Protein AF-A0A0I9U549-F1 (afdb_monomer_lite)

Foldseek 3Di:
DDDDPQDDQDPADPDLLVSLLVCQQRVQCVPVPPLGDDSVVSNVLSVQCVVLCLCPPAGNVLSNVLSVLLSCLVRPDPCSLVVLQVVLVCLVVVNPVDDGPDSVSSSSNSNSSSVVVVD

Secondary structure (DSSP, 8-state):
----------SS-S-HHHHHHHHHHHHHHHHHGGGSPPHHHHHHHHHHHHHTTTTTT--HHHHHHHHHHHHHHHHH-TTHHHHHHHHHHHHHTT-SS---S-HHHHHHHHHHHHHHTT-

Structure (mmCIF, N/CA/C/O backbone):
data_AF-A0A0I9U549-F1
#
_entry.id   AF-A0A0I9U549-F1
#
loop_
_atom_site.group_PDB
_atom_site.id
_atom_site.type_symbol
_atom_site.label_atom_id
_atom_site.label_alt_id
_atom_site.label_comp_id
_atom_site.label_asym_id
_atom_site.label_entity_id
_atom_site.label_seq_id
_atom_site.pdbx_PDB_ins_code
_atom_site.Cartn_x
_atom_site.Cartn_y
_atom_site.Cartn_z
_atom_site.occupancy
_atom_site.B_iso_or_equiv
_atom_site.auth_seq_id
_atom_site.auth_comp_id
_atom_site.auth_asym_id
_atom_site.auth_atom_id
_atom_site.pdbx_PDB_model_num
ATOM 1 N N . MET A 1 1 ? -9.933 26.540 19.959 1.00 38.16 1 MET A N 1
ATOM 2 C CA . MET A 1 1 ? -9.630 26.428 18.520 1.00 38.16 1 MET A CA 1
ATOM 3 C C . MET A 1 1 ? -8.144 26.126 18.414 1.00 38.16 1 MET A C 1
ATOM 5 O O . MET A 1 1 ? -7.331 27.037 18.466 1.00 38.16 1 MET A O 1
ATOM 9 N N . THR A 1 2 ? -7.786 24.848 18.488 1.00 41.44 2 THR A N 1
ATOM 10 C CA . THR A 1 2 ? -6.396 24.379 18.403 1.00 41.44 2 THR A CA 1
ATOM 11 C C . THR A 1 2 ? -5.982 24.386 16.939 1.00 41.44 2 THR A C 1
ATOM 13 O O . THR A 1 2 ? -6.746 23.919 16.100 1.00 41.44 2 THR A O 1
ATOM 16 N N . ALA A 1 3 ? -4.821 24.965 16.633 1.00 45.84 3 ALA A N 1
ATOM 17 C CA . ALA A 1 3 ? -4.250 24.920 15.294 1.00 45.84 3 ALA A CA 1
ATOM 18 C C . ALA A 1 3 ? -4.111 23.455 14.859 1.00 45.84 3 ALA A C 1
ATOM 20 O O . ALA A 1 3 ? -3.543 22.651 15.598 1.00 45.84 3 ALA A O 1
ATOM 21 N N . THR A 1 4 ? -4.668 23.107 13.701 1.00 59.00 4 THR A N 1
ATOM 22 C CA . THR A 1 4 ? -4.432 21.812 13.065 1.00 59.00 4 THR A CA 1
ATOM 23 C C . THR A 1 4 ? -2.956 21.776 12.677 1.00 59.00 4 THR A C 1
ATOM 25 O O . THR A 1 4 ? -2.519 22.575 11.849 1.00 59.00 4 THR A O 1
ATOM 28 N N . ASP A 1 5 ? -2.172 20.933 13.346 1.00 71.50 5 ASP A N 1
ATOM 29 C CA . ASP A 1 5 ? -0.770 20.685 13.010 1.00 71.50 5 ASP A CA 1
ATOM 30 C C . ASP A 1 5 ? -0.719 19.986 11.646 1.00 71.50 5 ASP A C 1
ATOM 32 O O . ASP A 1 5 ? -0.952 18.781 11.558 1.00 71.50 5 ASP A O 1
ATOM 36 N N . VAL A 1 6 ? -0.507 20.768 10.582 1.00 73.56 6 VAL A N 1
ATOM 37 C CA . VAL A 1 6 ? -0.450 20.277 9.199 1.00 73.56 6 VAL A CA 1
ATOM 38 C C . VAL A 1 6 ? 0.711 19.300 9.077 1.00 73.56 6 VAL A C 1
ATOM 40 O O . VAL A 1 6 ? 1.869 19.664 9.305 1.00 73.56 6 VAL A O 1
ATOM 43 N N . TYR A 1 7 ? 0.421 18.057 8.699 1.00 82.94 7 TYR A N 1
ATOM 44 C CA . TYR A 1 7 ? 1.463 17.063 8.519 1.00 82.94 7 TYR A CA 1
ATOM 45 C C . TYR A 1 7 ? 2.337 17.398 7.305 1.00 82.94 7 TYR A C 1
ATOM 47 O O . TYR A 1 7 ? 1.850 17.642 6.202 1.00 82.94 7 TYR A O 1
ATOM 55 N N . THR A 1 8 ? 3.656 17.390 7.506 1.00 87.62 8 THR A N 1
ATOM 56 C CA . THR A 1 8 ? 4.633 17.585 6.429 1.00 87.62 8 THR A CA 1
ATOM 57 C C . THR A 1 8 ? 5.273 16.251 6.075 1.00 87.62 8 THR A C 1
ATOM 59 O O . THR A 1 8 ? 5.957 15.647 6.899 1.00 87.62 8 THR A O 1
ATOM 62 N N . VAL A 1 9 ? 5.085 15.817 4.828 1.00 89.00 9 VAL A N 1
ATOM 63 C CA . VAL A 1 9 ? 5.697 14.594 4.300 1.00 89.00 9 VAL A CA 1
ATOM 64 C C . VAL A 1 9 ? 7.223 14.768 4.243 1.00 89.00 9 VAL A C 1
ATOM 66 O O . VAL A 1 9 ? 7.699 15.746 3.657 1.00 89.00 9 VAL A O 1
ATOM 69 N N . PRO A 1 10 ? 8.017 13.851 4.825 1.00 91.00 10 PRO A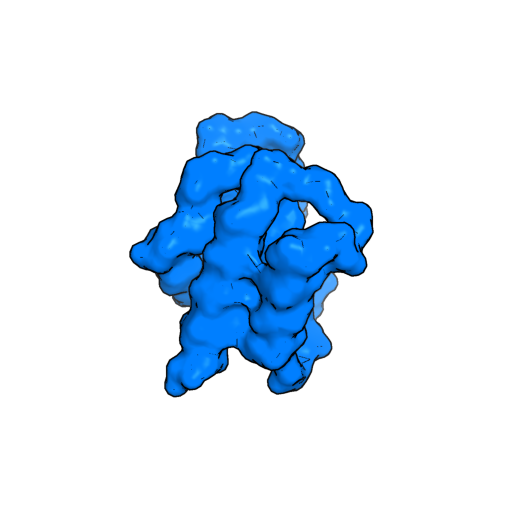 N 1
ATOM 70 C CA . PRO A 1 10 ? 9.468 13.972 4.817 1.00 91.00 10 PRO A CA 1
ATOM 71 C C . PRO A 1 10 ? 10.040 13.806 3.402 1.00 91.00 10 PRO A C 1
ATOM 73 O O . PRO A 1 10 ? 9.576 12.994 2.605 1.00 91.00 10 PRO A O 1
ATOM 76 N N . ASN A 1 11 ? 11.104 14.551 3.089 1.00 90.38 11 ASN A N 1
ATOM 77 C CA . ASN A 1 11 ? 11.776 14.427 1.790 1.00 90.38 11 ASN A CA 1
ATOM 78 C C . ASN A 1 11 ? 12.665 13.177 1.711 1.00 90.38 11 ASN A C 1
ATOM 80 O O . ASN A 1 11 ? 12.690 12.519 0.677 1.00 90.38 11 ASN A O 1
ATOM 84 N N . HIS A 1 12 ? 13.372 12.854 2.801 1.00 92.94 12 HIS A N 1
ATOM 85 C CA . HIS A 1 12 ? 14.308 11.727 2.901 1.00 92.94 12 HIS A CA 1
ATOM 86 C C . HIS A 1 12 ? 14.310 11.171 4.338 1.00 92.94 12 HIS A C 1
ATOM 88 O O . HIS A 1 12 ? 15.197 11.514 5.125 1.00 92.94 12 HIS A O 1
ATOM 94 N N . PRO A 1 13 ? 13.287 10.398 4.739 1.00 95.94 13 PRO A N 1
ATOM 95 C CA . PRO A 1 13 ? 13.247 9.803 6.068 1.00 95.94 13 PRO A CA 1
ATOM 96 C C . PRO A 1 13 ? 14.374 8.775 6.239 1.00 95.94 13 PRO A C 1
ATOM 98 O O . PRO A 1 13 ? 14.717 8.055 5.304 1.00 95.94 13 PRO A O 1
ATOM 101 N N . ALA A 1 14 ? 14.936 8.700 7.449 1.00 95.75 14 ALA A N 1
ATOM 102 C CA . ALA A 1 14 ? 15.923 7.674 7.802 1.00 95.75 14 ALA A CA 1
ATOM 103 C C . ALA A 1 14 ? 15.305 6.265 7.856 1.00 95.75 14 ALA A C 1
ATOM 105 O O . ALA A 1 14 ? 16.011 5.280 7.666 1.00 95.75 14 ALA A O 1
ATOM 106 N N . ASP A 1 15 ? 13.994 6.199 8.099 1.00 97.19 15 ASP A N 1
ATOM 107 C CA . ASP A 1 15 ? 13.184 4.986 8.098 1.00 97.19 15 ASP A CA 1
ATOM 108 C C . ASP A 1 15 ? 11.982 5.185 7.151 1.00 97.19 15 ASP A C 1
ATOM 110 O O . ASP A 1 15 ? 10.986 5.814 7.535 1.00 97.19 15 ASP A O 1
ATOM 114 N N . PRO A 1 16 ? 12.095 4.735 5.885 1.00 98.06 16 PRO A N 1
ATOM 115 C CA . PRO A 1 16 ? 11.028 4.840 4.893 1.00 98.06 16 PRO A CA 1
ATOM 116 C C . PRO A 1 16 ? 9.731 4.128 5.278 1.00 98.06 16 PRO A C 1
ATOM 118 O O . PRO A 1 16 ? 8.656 4.658 5.002 1.00 98.06 16 PRO A O 1
ATOM 121 N N . GLU A 1 17 ? 9.820 2.964 5.922 1.00 97.62 17 GLU A N 1
ATOM 122 C CA . GLU A 1 17 ? 8.656 2.165 6.310 1.00 97.62 17 GLU A CA 1
ATOM 123 C C . GLU A 1 17 ? 7.850 2.891 7.386 1.00 97.62 17 GLU A C 1
ATOM 125 O O . GLU A 1 17 ? 6.660 3.157 7.195 1.00 97.62 17 GLU A O 1
ATOM 130 N N . SER A 1 18 ? 8.505 3.305 8.475 1.00 97.31 18 SER A N 1
ATOM 131 C CA . SER A 1 18 ? 7.834 4.051 9.545 1.00 97.31 18 SER A CA 1
ATOM 132 C C . SER A 1 18 ? 7.226 5.360 9.034 1.00 97.31 18 SER A C 1
ATOM 134 O O . SER A 1 18 ? 6.109 5.715 9.414 1.00 97.31 18 SER A O 1
ATOM 136 N N . ALA A 1 19 ? 7.920 6.069 8.137 1.00 97.44 19 ALA A N 1
ATOM 137 C CA . ALA A 1 19 ? 7.403 7.298 7.538 1.00 97.44 19 ALA A CA 1
ATOM 138 C C . ALA A 1 19 ? 6.174 7.045 6.648 1.00 97.44 19 ALA A C 1
ATOM 140 O O . ALA A 1 19 ? 5.211 7.809 6.704 1.00 97.44 19 ALA A O 1
ATOM 141 N N . ALA A 1 20 ? 6.173 5.972 5.855 1.00 97.50 20 ALA A N 1
ATOM 142 C CA . ALA A 1 20 ? 5.043 5.595 5.009 1.00 97.50 20 ALA A CA 1
ATOM 143 C C . ALA A 1 20 ? 3.812 5.191 5.841 1.00 97.50 20 ALA A C 1
ATOM 145 O O . ALA A 1 20 ? 2.695 5.608 5.536 1.00 97.50 20 ALA A O 1
ATOM 146 N N . LEU A 1 21 ? 4.008 4.457 6.940 1.00 97.06 21 LEU A N 1
ATOM 147 C CA . LEU A 1 21 ? 2.938 4.119 7.885 1.00 97.06 21 LEU A CA 1
ATOM 148 C C . LEU A 1 21 ? 2.361 5.365 8.574 1.00 97.06 21 LEU A C 1
ATOM 150 O O . LEU A 1 21 ? 1.144 5.488 8.714 1.00 97.06 21 LEU A O 1
ATOM 154 N N . GLU A 1 22 ? 3.205 6.331 8.954 1.00 95.31 22 GLU A N 1
ATOM 155 C CA . GLU A 1 22 ? 2.730 7.611 9.494 1.00 95.31 22 GLU A CA 1
ATOM 156 C C . GLU A 1 22 ? 1.895 8.382 8.458 1.00 95.31 22 GLU A C 1
ATOM 158 O O . GLU A 1 22 ? 0.858 8.952 8.815 1.00 95.31 22 GLU A O 1
ATOM 163 N N . MET A 1 23 ? 2.289 8.359 7.177 1.00 94.56 23 MET A N 1
ATOM 164 C CA . MET A 1 23 ? 1.513 8.983 6.100 1.00 94.56 23 MET A CA 1
ATOM 165 C C . MET A 1 23 ? 0.097 8.409 6.004 1.00 94.56 23 MET A C 1
ATOM 167 O O . MET A 1 23 ? -0.844 9.191 5.892 1.00 94.56 23 MET A O 1
ATOM 171 N N . VAL A 1 24 ? -0.078 7.085 6.094 1.00 94.06 24 VAL A N 1
ATOM 172 C CA . VAL A 1 24 ? -1.408 6.438 6.057 1.00 94.06 24 VAL A CA 1
ATOM 173 C C . VAL A 1 24 ? -2.342 7.015 7.130 1.00 94.06 24 VAL A C 1
ATOM 175 O O . VAL A 1 24 ? -3.528 7.232 6.878 1.00 94.06 24 VAL A O 1
ATOM 178 N N . VAL A 1 25 ? -1.809 7.331 8.312 1.00 92.25 25 VAL A N 1
ATOM 179 C CA . VAL A 1 25 ? -2.588 7.886 9.427 1.00 92.25 25 VAL A CA 1
ATOM 180 C C . VAL A 1 25 ? -2.822 9.389 9.270 1.00 92.25 25 VAL A C 1
ATOM 182 O O . VAL A 1 25 ? -3.943 9.875 9.441 1.00 92.25 25 VAL A O 1
ATOM 185 N N . ARG A 1 26 ? -1.762 10.153 8.993 1.00 89.88 26 ARG A N 1
ATOM 186 C CA . ARG A 1 26 ? -1.804 11.620 9.078 1.00 89.88 26 ARG A CA 1
ATOM 187 C C . ARG A 1 26 ? -2.279 12.279 7.792 1.00 89.88 26 ARG A C 1
ATOM 189 O O . ARG A 1 26 ? -3.105 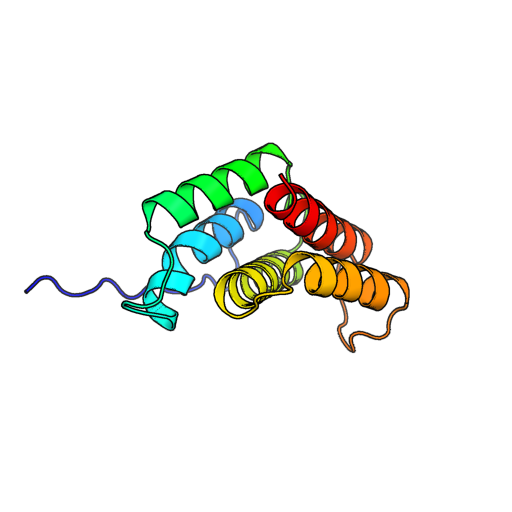13.183 7.856 1.00 89.88 26 ARG A O 1
ATOM 196 N N . LEU A 1 27 ? -1.812 11.807 6.637 1.00 83.56 27 LEU A N 1
ATOM 197 C CA . LEU A 1 27 ? -2.115 12.437 5.352 1.00 83.56 27 LEU A CA 1
ATOM 198 C C . LEU A 1 27 ? -3.605 12.322 5.003 1.00 83.56 27 LEU A C 1
ATOM 200 O O . LEU A 1 27 ? -4.193 13.258 4.477 1.00 83.56 27 LEU A O 1
ATOM 204 N N . THR A 1 28 ? -4.233 11.199 5.338 1.00 75.88 28 THR A N 1
ATOM 205 C CA . THR A 1 28 ? -5.654 10.933 5.055 1.00 75.88 28 THR A CA 1
ATOM 206 C C . THR A 1 28 ? -6.578 11.903 5.770 1.00 75.88 28 THR A C 1
ATOM 208 O O . THR A 1 28 ? -7.529 12.404 5.176 1.00 75.88 28 THR A O 1
ATOM 211 N N . THR A 1 29 ? -6.269 12.199 7.035 1.00 72.94 29 THR A N 1
ATOM 212 C CA . THR A 1 29 ? -7.037 13.154 7.843 1.00 72.94 29 THR A CA 1
ATOM 213 C C . THR A 1 29 ? -6.940 14.556 7.237 1.00 72.94 29 THR A C 1
ATOM 215 O O . THR A 1 29 ? -7.947 15.251 7.114 1.00 72.94 29 THR A O 1
ATOM 218 N N . ASP A 1 30 ? -5.741 14.942 6.791 1.00 74.12 30 ASP A N 1
ATOM 219 C CA . ASP A 1 30 ? -5.489 16.254 6.193 1.00 74.12 30 ASP A CA 1
ATOM 220 C C . ASP A 1 30 ? -6.101 16.394 4.783 1.00 74.12 30 ASP A C 1
ATOM 222 O O . ASP A 1 30 ? -6.524 17.487 4.407 1.00 74.12 30 ASP A O 1
ATOM 226 N N . LEU A 1 31 ? -6.176 15.306 4.004 1.00 71.50 31 LEU A N 1
ATOM 227 C CA . LEU A 1 31 ? -6.698 15.312 2.629 1.00 71.50 31 LEU A CA 1
ATOM 228 C C . LEU A 1 31 ? -8.222 15.164 2.537 1.00 71.50 31 LEU A C 1
ATOM 230 O O . LEU A 1 31 ? -8.834 15.799 1.680 1.00 71.50 31 LEU A O 1
ATOM 234 N N . LEU A 1 32 ? -8.828 14.311 3.368 1.00 72.06 32 LEU A N 1
ATOM 235 C CA . LEU A 1 32 ? -10.245 13.933 3.250 1.00 72.06 32 LEU A CA 1
ATOM 236 C C . LEU A 1 32 ? -11.145 14.600 4.302 1.00 72.06 32 LEU A C 1
ATOM 238 O O . LEU A 1 32 ? -12.371 14.574 4.178 1.00 72.06 32 LEU A O 1
ATOM 242 N N . GLY A 1 33 ? -10.567 15.230 5.329 1.00 69.88 33 GLY A N 1
ATOM 243 C CA . GLY A 1 33 ? -11.326 15.940 6.356 1.00 69.88 33 GLY A CA 1
ATOM 244 C C . GLY A 1 33 ? -12.368 15.047 7.038 1.00 69.88 33 GLY A C 1
ATOM 245 O O . GLY A 1 33 ? -12.055 13.961 7.508 1.00 69.88 33 GLY A O 1
ATOM 246 N N . HIS A 1 34 ? -13.623 15.500 7.109 1.00 64.94 34 HIS A N 1
ATOM 247 C CA . HIS A 1 34 ? -14.699 14.781 7.808 1.00 64.94 34 HIS A CA 1
ATOM 248 C C . HIS A 1 34 ? -15.170 13.485 7.127 1.00 64.94 34 HIS A C 1
ATOM 250 O O . HIS A 1 34 ? -15.896 12.720 7.758 1.00 64.94 34 HIS A O 1
ATOM 256 N N . GLU A 1 35 ? -14.784 13.243 5.873 1.00 71.06 35 GLU A N 1
ATOM 257 C CA . GLU A 1 35 ? -15.106 12.012 5.138 1.00 71.06 35 GLU A CA 1
ATOM 258 C C . GLU A 1 35 ? -14.004 10.948 5.277 1.00 71.06 35 GLU A C 1
ATOM 260 O O . GLU A 1 35 ? -14.130 9.847 4.744 1.00 71.06 35 GLU A O 1
ATOM 265 N N . SER A 1 36 ? -12.925 11.244 6.016 1.00 74.25 36 SER A N 1
ATOM 266 C CA . SER A 1 36 ? -11.877 10.267 6.294 1.00 74.25 36 SER A CA 1
ATOM 267 C C . SER A 1 36 ? -12.378 9.169 7.242 1.00 74.25 36 SER A C 1
ATOM 269 O O . SER A 1 36 ? -13.172 9.447 8.150 1.00 74.25 36 SER A O 1
ATOM 271 N N . PRO A 1 37 ? -11.842 7.936 7.144 1.00 85.25 37 PRO A N 1
ATOM 272 C CA . PRO A 1 37 ? -11.922 6.991 8.252 1.00 85.25 37 PRO A CA 1
ATOM 273 C C . PRO A 1 37 ? -11.425 7.646 9.548 1.00 85.25 37 PRO A C 1
ATOM 275 O O . PRO A 1 37 ? -10.610 8.579 9.512 1.00 85.25 37 PRO A O 1
ATOM 278 N N . SER A 1 38 ? -11.912 7.173 10.700 1.00 88.56 38 SER A N 1
ATOM 279 C CA . SER A 1 38 ? -11.435 7.701 11.979 1.00 88.56 38 SER A CA 1
ATOM 280 C C . SER A 1 38 ? -9.931 7.472 12.123 1.00 88.56 38 SER A C 1
ATOM 282 O O . SER A 1 38 ? -9.367 6.528 11.561 1.00 88.56 38 SER A O 1
ATOM 284 N N . ARG A 1 39 ? -9.266 8.325 12.907 1.00 88.75 39 ARG A N 1
ATOM 285 C CA . ARG A 1 39 ? -7.829 8.182 13.159 1.00 88.75 39 ARG A CA 1
ATOM 286 C C . ARG A 1 39 ? -7.502 6.811 13.749 1.00 88.75 39 ARG A C 1
ATOM 288 O O . ARG A 1 39 ? -6.486 6.237 13.381 1.00 88.75 39 ARG A O 1
ATOM 295 N N . GLU A 1 40 ? -8.367 6.285 14.612 1.00 92.12 40 GLU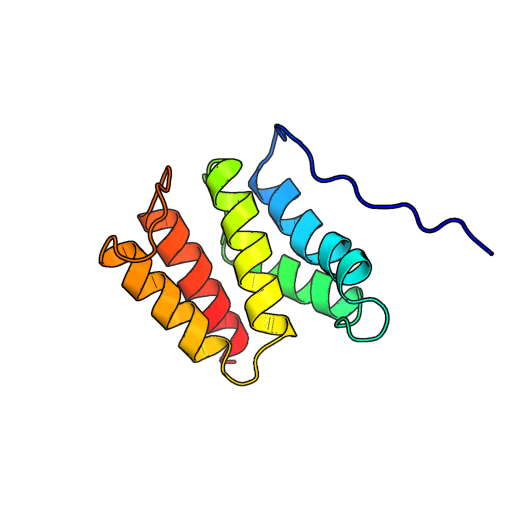 A N 1
ATOM 296 C CA . GLU A 1 40 ? -8.234 4.946 15.188 1.00 92.12 40 GLU A CA 1
ATOM 297 C C . GLU A 1 40 ? -8.277 3.862 14.105 1.00 92.12 40 GLU A C 1
ATOM 299 O O . GLU A 1 40 ? -7.382 3.025 14.061 1.00 92.12 40 GLU A O 1
ATOM 304 N N . ALA A 1 41 ? -9.236 3.923 13.174 1.00 91.44 41 ALA A N 1
ATOM 305 C CA . ALA A 1 41 ? -9.326 2.961 12.074 1.00 91.44 41 ALA A CA 1
ATOM 306 C C . ALA A 1 41 ? -8.082 3.007 11.168 1.00 91.44 41 ALA A C 1
ATOM 308 O O . ALA A 1 41 ? -7.569 1.973 10.744 1.00 91.44 41 ALA A O 1
ATOM 309 N N . LEU A 1 42 ? -7.547 4.205 10.909 1.00 92.62 42 LEU A N 1
ATOM 310 C CA . LEU A 1 42 ? -6.305 4.366 10.148 1.00 92.62 42 LEU A CA 1
ATOM 311 C C . LEU A 1 42 ? -5.086 3.820 10.898 1.00 92.62 42 LEU A C 1
ATOM 313 O O . LEU A 1 42 ? -4.197 3.240 10.281 1.00 92.62 42 LEU A O 1
ATOM 317 N N . GLN A 1 43 ? -5.031 3.998 12.219 1.00 95.38 43 GLN A N 1
ATOM 318 C CA . GLN A 1 43 ? -3.968 3.444 13.059 1.00 95.38 43 GLN A CA 1
ATOM 319 C C . GLN A 1 43 ? -4.025 1.918 13.112 1.00 95.38 43 GLN A C 1
ATOM 321 O O . GLN A 1 43 ? -2.979 1.278 13.032 1.00 95.38 43 GLN A O 1
ATOM 326 N N . GLU A 1 44 ? -5.218 1.334 13.207 1.00 95.75 44 GLU A N 1
ATOM 327 C CA . GLU A 1 44 ? -5.416 -0.115 13.130 1.00 95.75 44 GLU A CA 1
ATOM 328 C C . GLU A 1 44 ? -4.971 -0.656 11.770 1.00 95.75 44 GLU A C 1
ATOM 330 O O . GLU A 1 44 ? -4.206 -1.617 11.707 1.00 95.75 44 GLU A O 1
ATOM 335 N N . PHE A 1 45 ? -5.358 0.006 10.678 1.00 95.62 45 PHE A N 1
ATOM 336 C CA . PHE A 1 45 ? -4.930 -0.391 9.340 1.00 95.62 45 PHE A CA 1
ATOM 337 C C . PHE A 1 45 ? -3.409 -0.275 9.152 1.00 95.62 45 PHE A C 1
ATOM 339 O O . PHE A 1 45 ? -2.777 -1.202 8.650 1.00 95.62 45 PHE A O 1
ATOM 346 N N . ALA A 1 46 ? -2.790 0.813 9.620 1.00 96.81 46 ALA A N 1
ATOM 347 C CA . ALA A 1 46 ? -1.335 0.960 9.609 1.00 96.81 46 ALA A CA 1
ATOM 348 C C . ALA A 1 46 ? -0.639 -0.117 10.463 1.00 96.81 46 ALA A C 1
ATOM 350 O O . ALA A 1 46 ? 0.397 -0.646 10.064 1.00 96.81 46 ALA A O 1
ATOM 351 N N . ALA A 1 47 ? -1.213 -0.496 11.607 1.00 97.81 47 ALA A N 1
ATOM 352 C CA . ALA A 1 47 ? -0.678 -1.576 12.431 1.00 97.81 47 ALA A CA 1
ATOM 353 C C . ALA A 1 47 ? -0.731 -2.934 11.711 1.00 97.81 47 ALA A C 1
ATOM 355 O O . ALA A 1 47 ? 0.231 -3.695 11.794 1.00 97.81 47 ALA A O 1
ATOM 356 N N . LEU A 1 48 ? -1.804 -3.222 10.966 1.00 97.94 48 LEU A N 1
ATOM 357 C CA . LEU A 1 48 ? -1.905 -4.432 10.142 1.00 97.94 48 LEU A CA 1
ATOM 358 C C . LEU A 1 48 ? -0.869 -4.442 9.009 1.00 97.94 48 LEU A C 1
ATOM 360 O O . LEU A 1 48 ? -0.188 -5.444 8.815 1.00 97.94 48 LEU A O 1
ATOM 364 N N . LEU A 1 49 ? -0.691 -3.318 8.308 1.00 97.94 49 LEU A N 1
ATOM 365 C CA . LEU A 1 49 ? 0.344 -3.181 7.276 1.00 97.94 49 LEU A CA 1
ATOM 366 C C . LEU A 1 49 ? 1.753 -3.399 7.844 1.00 97.94 49 LEU A C 1
ATOM 368 O O . LEU A 1 49 ? 2.569 -4.079 7.226 1.00 97.94 49 LEU A O 1
ATOM 372 N N . SER A 1 50 ? 2.027 -2.853 9.031 1.00 98.12 50 SER A N 1
ATOM 373 C CA . SER A 1 50 ? 3.300 -3.050 9.731 1.00 98.12 50 SER A CA 1
ATOM 374 C C . SER A 1 50 ? 3.509 -4.508 10.148 1.00 98.12 50 SER A C 1
ATOM 376 O O . SER A 1 50 ? 4.596 -5.048 9.957 1.00 98.12 50 SER A O 1
ATOM 378 N N . ALA A 1 51 ? 2.471 -5.175 10.664 1.00 98.12 51 ALA A N 1
ATOM 379 C CA . ALA A 1 51 ? 2.545 -6.582 11.058 1.00 98.12 51 ALA A CA 1
ATOM 380 C C . ALA A 1 51 ? 2.884 -7.506 9.875 1.00 98.12 51 ALA A C 1
ATOM 382 O O . ALA A 1 51 ? 3.629 -8.469 10.045 1.00 98.12 51 ALA A O 1
ATOM 383 N N . GLU A 1 52 ? 2.399 -7.174 8.679 1.00 97.94 52 GLU A N 1
ATOM 384 C CA . GLU A 1 52 ? 2.692 -7.889 7.430 1.00 97.94 52 GLU A CA 1
ATOM 385 C C . GLU A 1 52 ? 3.962 -7.388 6.718 1.00 97.94 52 GLU A C 1
ATOM 387 O O . GLU A 1 52 ? 4.270 -7.831 5.610 1.00 97.94 52 GLU A O 1
ATOM 392 N N . SER A 1 53 ? 4.717 -6.464 7.329 1.00 97.31 53 SER A N 1
ATOM 393 C CA . SER A 1 53 ? 5.937 -5.888 6.741 1.00 97.31 53 SER A CA 1
ATOM 394 C C . SER A 1 53 ? 5.692 -5.324 5.332 1.00 97.31 53 SER A C 1
ATOM 396 O O . SER A 1 53 ? 6.495 -5.516 4.417 1.00 97.31 53 SER A O 1
ATOM 398 N N . ALA A 1 54 ? 4.550 -4.658 5.126 1.00 98.00 54 ALA A N 1
ATOM 399 C CA . ALA A 1 54 ? 4.075 -4.258 3.800 1.00 98.00 54 ALA A CA 1
ATOM 400 C C . ALA A 1 54 ? 5.029 -3.300 3.063 1.00 98.00 54 ALA A C 1
ATOM 402 O O . ALA A 1 54 ? 5.039 -3.297 1.834 1.00 98.00 54 ALA A O 1
ATOM 403 N N . PHE A 1 55 ? 5.826 -2.510 3.793 1.00 98.50 55 PHE A N 1
ATOM 404 C CA . PHE A 1 55 ? 6.788 -1.551 3.227 1.00 98.50 55 PHE A CA 1
ATOM 405 C C . PHE A 1 55 ? 8.248 -1.868 3.581 1.00 98.50 55 PHE A C 1
ATOM 407 O O . PHE A 1 55 ? 9.134 -1.037 3.363 1.00 98.50 55 PHE A O 1
ATOM 414 N N . ALA A 1 56 ? 8.515 -3.051 4.135 1.00 97.69 56 ALA A N 1
ATOM 415 C CA . ALA A 1 56 ? 9.842 -3.404 4.617 1.00 97.69 56 ALA A CA 1
ATOM 416 C C . ALA A 1 56 ? 10.871 -3.426 3.478 1.00 97.69 56 ALA A C 1
ATOM 418 O O . ALA A 1 56 ? 10.667 -4.040 2.433 1.00 97.69 56 ALA A O 1
ATOM 419 N N . GLY A 1 57 ? 12.002 -2.751 3.694 1.00 97.06 57 GLY A N 1
ATOM 420 C CA . GLY A 1 57 ? 13.111 -2.692 2.734 1.00 97.06 57 GLY A CA 1
ATOM 421 C C . GLY A 1 57 ? 12.884 -1.791 1.515 1.00 97.06 57 GLY A C 1
ATOM 422 O O . GLY A 1 57 ? 13.817 -1.608 0.735 1.00 97.06 57 GLY A O 1
ATOM 423 N N . MET A 1 58 ? 11.700 -1.188 1.363 1.00 98.38 58 MET A N 1
ATOM 424 C CA . MET A 1 58 ? 11.416 -0.268 0.262 1.00 98.38 58 MET A CA 1
ATOM 425 C C . MET A 1 58 ? 12.272 0.999 0.330 1.00 98.38 58 MET A C 1
ATOM 427 O O . MET A 1 58 ? 12.568 1.535 1.404 1.00 98.38 58 MET A O 1
ATOM 431 N N . SER A 1 59 ? 12.592 1.549 -0.843 1.00 98.25 59 SER A N 1
ATOM 432 C CA . SER A 1 59 ? 13.083 2.921 -0.928 1.00 98.25 59 SER A CA 1
ATOM 433 C C . SER A 1 59 ? 12.000 3.900 -0.461 1.00 98.25 59 SER A C 1
ATOM 435 O O . SER A 1 59 ? 10.803 3.604 -0.477 1.00 98.25 59 SER A O 1
ATOM 437 N N . TRP A 1 60 ? 12.397 5.121 -0.091 1.00 97.94 60 TRP A N 1
ATOM 438 C CA . TRP A 1 60 ? 11.405 6.152 0.215 1.00 97.94 60 TRP A CA 1
ATOM 439 C C . TRP A 1 60 ? 10.522 6.510 -0.984 1.00 97.94 60 TRP A C 1
ATOM 441 O O . TRP A 1 60 ? 9.353 6.845 -0.807 1.00 97.94 60 TRP A O 1
ATOM 451 N N . HIS A 1 61 ? 11.061 6.445 -2.204 1.00 97.56 61 HIS A N 1
ATOM 452 C CA . HIS A 1 61 ? 10.274 6.689 -3.406 1.00 97.56 61 HIS A CA 1
ATOM 453 C C . HIS A 1 61 ? 9.109 5.697 -3.500 1.00 97.56 61 HIS A C 1
ATOM 455 O O . HIS A 1 61 ? 7.963 6.132 -3.639 1.00 97.56 61 HIS A O 1
ATOM 461 N N . ASP A 1 62 ? 9.387 4.406 -3.345 1.00 98.31 62 ASP A N 1
ATOM 462 C CA . ASP A 1 62 ? 8.392 3.346 -3.483 1.00 98.31 62 ASP A CA 1
ATOM 463 C C . ASP A 1 62 ? 7.428 3.321 -2.292 1.00 98.31 62 ASP A C 1
ATOM 465 O O . ASP A 1 62 ? 6.216 3.400 -2.489 1.00 98.31 62 ASP A O 1
ATOM 469 N N . ALA A 1 63 ? 7.942 3.351 -1.056 1.00 98.31 63 ALA A N 1
ATOM 470 C CA . ALA A 1 63 ? 7.121 3.319 0.158 1.00 98.31 63 ALA A CA 1
ATOM 471 C C . ALA A 1 63 ? 6.113 4.479 0.210 1.00 98.31 63 ALA A C 1
ATOM 473 O O . ALA A 1 63 ? 4.934 4.286 0.514 1.00 98.31 63 ALA A O 1
ATOM 474 N N . LYS A 1 64 ? 6.551 5.691 -0.160 1.00 97.06 64 LYS A N 1
ATOM 475 C CA . LYS A 1 64 ? 5.686 6.875 -0.229 1.00 97.06 64 LYS A CA 1
ATOM 476 C C . LYS A 1 64 ? 4.559 6.693 -1.245 1.00 97.06 64 LYS A C 1
ATOM 478 O O . LYS A 1 64 ? 3.407 7.005 -0.945 1.00 97.06 64 LYS A O 1
ATOM 483 N N . HIS A 1 65 ? 4.873 6.226 -2.454 1.00 96.75 65 HIS A N 1
ATOM 484 C CA . HIS A 1 65 ? 3.861 6.043 -3.496 1.00 96.75 65 HIS A CA 1
ATOM 485 C C . HIS A 1 65 ? 2.919 4.881 -3.186 1.00 96.75 65 HIS A C 1
ATOM 487 O O . HIS A 1 65 ? 1.720 5.012 -3.433 1.00 96.75 65 HIS A O 1
ATOM 493 N N . ALA A 1 66 ? 3.425 3.791 -2.606 1.00 97.81 66 ALA A N 1
ATOM 494 C CA . ALA A 1 66 ? 2.612 2.679 -2.137 1.00 97.81 66 ALA A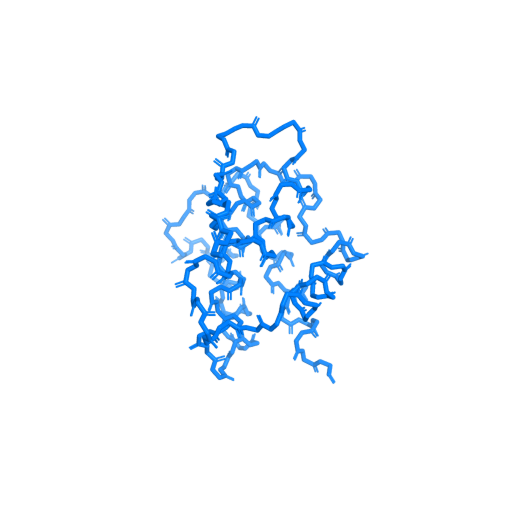 CA 1
ATOM 495 C C . ALA A 1 66 ? 1.608 3.154 -1.080 1.00 97.81 66 ALA A C 1
ATOM 497 O O . ALA A 1 66 ? 0.407 2.974 -1.271 1.00 97.81 66 ALA A O 1
ATOM 498 N N . ALA A 1 67 ? 2.066 3.842 -0.027 1.00 96.94 67 ALA A N 1
ATOM 499 C CA . ALA A 1 67 ? 1.199 4.354 1.034 1.00 96.94 67 ALA A CA 1
ATOM 500 C C . ALA A 1 67 ? 0.095 5.278 0.499 1.00 96.94 67 ALA A C 1
ATOM 502 O O . ALA A 1 67 ? -1.075 5.083 0.826 1.00 96.94 67 ALA A O 1
ATOM 503 N N . VAL A 1 68 ? 0.444 6.241 -0.365 1.00 94.31 68 VAL A N 1
ATOM 504 C CA . VAL A 1 68 ? -0.530 7.163 -0.979 1.00 94.31 68 VAL A CA 1
ATOM 505 C C . VAL A 1 68 ? -1.538 6.414 -1.849 1.00 94.31 68 VAL A C 1
ATOM 507 O O . VAL A 1 68 ? -2.736 6.670 -1.761 1.00 94.31 68 VAL A O 1
ATOM 510 N N . ALA A 1 69 ? -1.070 5.491 -2.688 1.00 95.12 69 ALA A N 1
ATOM 511 C CA . ALA A 1 69 ? -1.934 4.702 -3.556 1.00 95.12 69 ALA A CA 1
ATOM 512 C C . ALA A 1 69 ? -2.911 3.836 -2.757 1.00 95.12 69 ALA A C 1
ATOM 514 O O . ALA A 1 69 ? -4.110 3.870 -3.024 1.00 95.12 69 ALA A O 1
ATOM 515 N N . ILE A 1 70 ? -2.400 3.100 -1.767 1.00 95.81 70 ILE A N 1
ATOM 516 C CA . ILE A 1 70 ? -3.194 2.213 -0.917 1.00 95.81 70 ILE A CA 1
ATOM 517 C C . ILE A 1 70 ? -4.279 3.011 -0.214 1.00 95.81 70 ILE A C 1
ATOM 519 O O . ILE A 1 70 ? -5.452 2.664 -0.318 1.00 95.81 70 ILE A O 1
ATOM 523 N N . ILE A 1 71 ? -3.917 4.099 0.466 1.00 92.69 71 ILE A N 1
ATOM 524 C CA . ILE A 1 71 ? -4.903 4.821 1.261 1.00 92.69 71 ILE A CA 1
ATOM 525 C C . ILE A 1 71 ? -5.937 5.535 0.396 1.00 92.69 71 ILE A C 1
ATOM 527 O O . ILE A 1 71 ? -7.118 5.535 0.737 1.00 92.69 71 ILE A O 1
ATOM 531 N N . PHE A 1 72 ? -5.529 6.082 -0.751 1.00 90.25 72 PHE A N 1
ATOM 532 C CA . PHE A 1 72 ? -6.462 6.685 -1.693 1.00 90.25 72 PHE A CA 1
ATOM 533 C C . PHE A 1 72 ? -7.452 5.647 -2.225 1.00 90.25 72 PHE A C 1
ATOM 535 O O . PHE A 1 72 ? -8.656 5.887 -2.205 1.00 90.25 72 PHE A O 1
ATOM 542 N N . ASP A 1 73 ? -6.976 4.474 -2.645 1.00 93.25 73 ASP A N 1
ATOM 543 C CA . ASP A 1 73 ? -7.843 3.429 -3.188 1.00 93.25 73 ASP A CA 1
ATOM 544 C C . ASP A 1 73 ? -8.787 2.861 -2.112 1.00 93.25 73 ASP A C 1
ATOM 546 O O . ASP A 1 73 ? -9.967 2.671 -2.389 1.00 93.25 73 ASP A O 1
ATOM 550 N N . VAL A 1 74 ? -8.306 2.656 -0.881 1.00 91.56 74 VAL A N 1
ATOM 551 C CA . VAL A 1 74 ? -9.112 2.163 0.255 1.00 91.56 74 VAL A CA 1
ATOM 552 C C . VAL A 1 74 ? -10.225 3.129 0.646 1.00 91.56 74 VAL A C 1
ATOM 554 O O . VAL A 1 74 ? -11.309 2.699 1.026 1.00 91.56 74 VAL A O 1
ATOM 557 N N . THR A 1 75 ? -9.964 4.432 0.581 1.00 88.75 75 THR A N 1
ATOM 558 C CA . THR A 1 75 ? -10.901 5.449 1.082 1.00 88.75 75 THR A CA 1
ATOM 559 C C . THR A 1 75 ? -11.851 5.989 0.024 1.00 88.75 75 THR A C 1
ATOM 561 O O . THR A 1 75 ? -12.907 6.504 0.375 1.00 88.75 75 THR A O 1
ATOM 564 N N . SER A 1 76 ? -11.501 5.884 -1.259 1.00 87.62 76 SER A N 1
ATOM 565 C CA . SER A 1 76 ? -12.279 6.487 -2.349 1.00 87.62 76 SER A CA 1
ATOM 566 C C . SER A 1 76 ? -13.030 5.485 -3.224 1.00 87.62 76 SER A C 1
ATOM 568 O O . SER A 1 76 ? -13.727 5.903 -4.153 1.00 87.62 76 SER A O 1
ATOM 570 N N . ARG A 1 77 ? -12.881 4.174 -2.983 1.00 89.94 77 ARG A N 1
ATOM 571 C CA . ARG A 1 77 ? -13.401 3.139 -3.885 1.00 89.94 77 ARG A CA 1
ATOM 572 C C . ARG A 1 77 ? -14.146 2.024 -3.164 1.00 89.94 77 ARG A C 1
ATOM 574 O O . ARG A 1 77 ? -13.605 1.378 -2.274 1.00 89.94 77 ARG A O 1
ATOM 581 N N . ASP A 1 78 ? -15.320 1.688 -3.691 1.00 92.12 78 ASP A N 1
ATOM 582 C CA . ASP A 1 78 ? -16.078 0.504 -3.267 1.00 92.12 78 ASP A CA 1
ATOM 583 C C . ASP A 1 78 ? -15.414 -0.814 -3.723 1.00 92.12 78 ASP A C 1
ATOM 585 O O . ASP A 1 78 ? -15.626 -1.869 -3.129 1.00 92.12 78 ASP A O 1
ATOM 589 N N . ASP A 1 79 ? -14.596 -0.771 -4.784 1.00 95.56 79 ASP A N 1
ATOM 590 C CA . ASP A 1 79 ? -13.912 -1.924 -5.387 1.00 95.56 79 ASP A CA 1
ATOM 591 C C . ASP A 1 79 ? -12.413 -2.007 -5.029 1.00 95.56 79 ASP A C 1
ATOM 593 O O . ASP A 1 79 ? -11.636 -2.637 -5.755 1.00 95.56 79 ASP A O 1
ATOM 597 N N . ALA A 1 80 ? -11.995 -1.394 -3.912 1.00 95.69 80 ALA A N 1
ATOM 598 C CA . ALA A 1 80 ? -10.591 -1.229 -3.515 1.00 95.69 80 ALA A CA 1
ATOM 599 C C . ALA A 1 80 ? -9.758 -2.522 -3.603 1.00 95.69 80 ALA A C 1
ATOM 601 O O . ALA A 1 80 ? -8.661 -2.515 -4.160 1.00 95.69 80 ALA A O 1
ATOM 602 N N . VAL A 1 81 ? -10.294 -3.658 -3.136 1.00 97.50 81 VAL A N 1
ATOM 603 C CA . VAL A 1 81 ? -9.617 -4.970 -3.198 1.00 97.50 81 VAL A CA 1
ATOM 604 C C . VAL A 1 81 ? -9.270 -5.364 -4.636 1.00 97.50 81 VAL A C 1
ATOM 606 O O . VAL A 1 81 ? -8.139 -5.759 -4.926 1.00 97.50 81 VAL A O 1
ATOM 609 N N . ALA A 1 82 ? -10.239 -5.272 -5.551 1.00 97.62 82 ALA A N 1
ATOM 610 C CA . ALA A 1 82 ? -10.031 -5.626 -6.953 1.00 97.62 82 ALA A CA 1
ATOM 611 C C . ALA A 1 82 ? -9.069 -4.642 -7.629 1.00 97.62 82 ALA A C 1
ATOM 613 O O . ALA A 1 82 ? -8.219 -5.044 -8.426 1.00 97.62 82 ALA A O 1
ATOM 614 N N . PHE A 1 83 ? -9.162 -3.360 -7.276 1.00 97.75 83 PHE A N 1
ATOM 615 C CA . PHE A 1 83 ? -8.325 -2.322 -7.857 1.00 97.75 83 PHE A CA 1
ATOM 616 C C . PHE A 1 83 ? -6.852 -2.438 -7.435 1.00 97.75 83 PHE A C 1
ATOM 618 O O . PHE A 1 83 ? -5.970 -2.333 -8.291 1.00 97.75 83 PHE A O 1
ATOM 625 N N . LEU A 1 84 ? -6.580 -2.723 -6.157 1.00 98.06 84 LEU A N 1
ATOM 626 C CA . LEU A 1 84 ? -5.227 -2.949 -5.635 1.00 98.06 84 LEU A CA 1
ATOM 627 C C . LEU A 1 84 ? -4.571 -4.181 -6.265 1.00 98.06 84 LEU A C 1
ATOM 629 O O . LEU A 1 84 ? -3.421 -4.110 -6.693 1.00 98.06 84 LEU A O 1
ATOM 633 N N . ARG A 1 85 ? -5.318 -5.279 -6.428 1.00 98.31 85 ARG A N 1
ATOM 634 C CA . ARG A 1 85 ? -4.838 -6.451 -7.183 1.00 98.31 85 ARG A CA 1
ATOM 635 C C . ARG A 1 85 ? -4.500 -6.085 -8.625 1.00 98.31 85 ARG A C 1
ATOM 637 O O . ARG A 1 85 ? -3.413 -6.388 -9.098 1.00 98.31 85 ARG A O 1
ATOM 644 N N . GLY A 1 86 ? -5.372 -5.322 -9.283 1.00 98.12 86 GLY A N 1
ATOM 645 C CA . GLY A 1 86 ? -5.108 -4.825 -10.631 1.00 98.12 86 GLY A CA 1
ATOM 646 C C . GLY A 1 86 ? -3.895 -3.889 -10.719 1.00 98.12 86 GLY A C 1
ATOM 647 O O . GLY A 1 86 ? -3.245 -3.844 -11.761 1.00 98.12 86 GLY A O 1
ATOM 648 N N . ARG A 1 87 ? -3.561 -3.130 -9.663 1.00 97.88 87 ARG A N 1
ATOM 649 C CA . ARG A 1 87 ? -2.296 -2.376 -9.605 1.00 97.88 87 ARG A CA 1
ATOM 650 C C . ARG A 1 87 ? -1.106 -3.319 -9.553 1.00 97.88 87 ARG A C 1
ATOM 652 O O . ARG A 1 87 ? -0.201 -3.136 -10.355 1.00 97.88 87 ARG A O 1
ATOM 659 N N . ALA A 1 88 ? -1.131 -4.320 -8.674 1.00 98.31 88 ALA A N 1
ATOM 660 C CA . ALA A 1 88 ? -0.077 -5.327 -8.597 1.00 98.31 88 ALA A CA 1
ATOM 661 C C . ALA A 1 88 ? 0.153 -5.995 -9.967 1.00 98.31 88 ALA A C 1
ATOM 663 O O . ALA A 1 88 ? 1.283 -6.039 -10.445 1.00 98.31 88 ALA A O 1
ATOM 664 N N . ASP A 1 89 ? -0.919 -6.380 -10.667 1.00 98.44 89 ASP A N 1
ATOM 665 C CA . ASP A 1 89 ? -0.830 -6.950 -12.019 1.00 98.44 89 ASP A CA 1
ATOM 666 C C . ASP A 1 89 ? -0.165 -5.991 -13.023 1.00 98.44 89 ASP A C 1
ATOM 668 O O . ASP A 1 89 ? 0.651 -6.406 -13.849 1.00 98.44 89 ASP A O 1
ATOM 672 N N . ARG A 1 90 ? -0.483 -4.690 -12.957 1.00 98.38 90 ARG A N 1
ATOM 673 C CA . ARG A 1 90 ? 0.130 -3.682 -13.836 1.00 98.38 90 ARG A CA 1
ATOM 674 C C . ARG A 1 90 ? 1.603 -3.443 -13.524 1.00 98.38 90 ARG A C 1
ATOM 676 O O . ARG A 1 90 ? 2.355 -3.236 -14.476 1.00 98.38 90 ARG A O 1
ATOM 683 N N . VAL A 1 91 ? 2.002 -3.498 -12.251 1.00 98.00 91 VAL A N 1
ATOM 684 C CA . VAL A 1 91 ? 3.412 -3.427 -11.831 1.00 98.00 91 VAL A CA 1
ATOM 685 C C . VAL A 1 91 ? 4.180 -4.614 -12.415 1.00 98.00 91 VAL A C 1
ATOM 687 O O . VAL A 1 91 ? 5.180 -4.406 -13.095 1.00 98.00 91 VAL A O 1
ATOM 690 N N . ILE A 1 92 ? 3.666 -5.843 -12.252 1.00 97.06 92 ILE A N 1
ATOM 691 C CA . ILE A 1 92 ? 4.268 -7.069 -12.816 1.00 97.06 92 ILE A CA 1
ATOM 692 C C . ILE A 1 92 ? 4.420 -6.952 -14.334 1.00 97.06 92 ILE A C 1
ATOM 694 O O . ILE A 1 92 ? 5.449 -7.313 -14.901 1.00 97.06 92 ILE A O 1
ATOM 698 N N . ALA A 1 93 ? 3.389 -6.444 -15.009 1.00 96.88 93 ALA A N 1
ATOM 699 C CA . ALA A 1 93 ? 3.402 -6.271 -16.454 1.00 96.88 93 ALA A CA 1
ATOM 700 C C . ALA A 1 93 ? 4.274 -5.090 -16.928 1.00 96.88 93 ALA A C 1
ATOM 702 O O . ALA A 1 93 ? 4.485 -4.953 -18.133 1.00 96.88 93 ALA A O 1
ATOM 703 N N . GLY A 1 94 ? 4.744 -4.218 -16.026 1.00 96.69 94 GLY A N 1
ATOM 704 C CA . GLY A 1 94 ? 5.454 -2.981 -16.368 1.00 96.69 94 GLY A CA 1
ATOM 705 C C . GLY A 1 94 ? 4.590 -1.983 -17.149 1.00 96.69 94 GLY A C 1
ATOM 706 O O . GLY A 1 94 ? 5.083 -1.281 -18.029 1.00 96.69 94 GLY A O 1
ATOM 707 N N . THR A 1 95 ? 3.279 -1.959 -16.885 1.00 97.19 95 THR A N 1
ATOM 708 C CA . THR A 1 95 ? 2.281 -1.183 -17.655 1.00 97.19 95 THR A CA 1
ATOM 709 C C . THR A 1 95 ? 1.605 -0.070 -16.860 1.00 97.19 95 THR A C 1
ATOM 711 O O . THR A 1 95 ? 0.728 0.615 -17.385 1.00 97.19 95 THR A O 1
ATOM 714 N N . ASP A 1 96 ? 1.994 0.143 -15.605 1.00 95.44 96 ASP A N 1
ATOM 715 C CA . ASP A 1 96 ? 1.473 1.232 -14.772 1.00 95.44 96 ASP A CA 1
ATOM 716 C C . ASP A 1 96 ? 2.137 2.593 -15.045 1.00 95.44 96 ASP A C 1
ATOM 718 O O . ASP A 1 96 ? 1.698 3.606 -14.502 1.00 95.44 96 ASP A O 1
ATOM 722 N N . GLY A 1 97 ? 3.153 2.626 -15.913 1.00 94.06 97 GLY A N 1
ATOM 723 C CA . GLY A 1 97 ? 3.848 3.847 -16.320 1.00 94.06 97 GLY A CA 1
ATOM 724 C C . GLY A 1 97 ? 4.797 4.407 -15.261 1.00 94.06 97 GLY A C 1
ATOM 725 O O . GLY A 1 97 ? 5.234 5.550 -15.399 1.00 94.06 97 GLY A O 1
ATOM 726 N N . MET A 1 98 ? 5.112 3.628 -14.225 1.00 9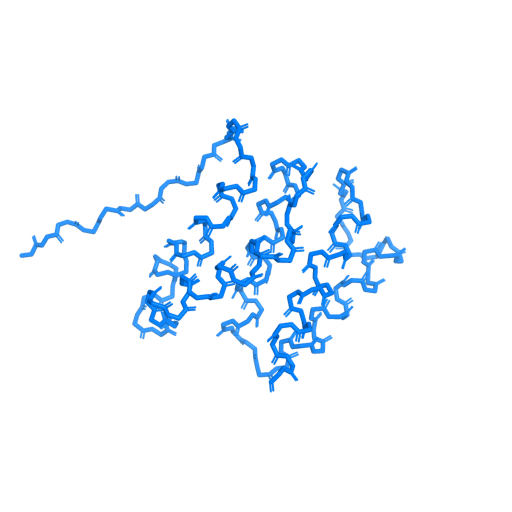4.75 98 MET A N 1
ATOM 727 C CA . MET A 1 98 ? 5.991 4.029 -13.133 1.00 94.75 98 MET A CA 1
ATOM 728 C C . MET A 1 98 ? 7.334 3.303 -13.220 1.00 94.75 98 MET A C 1
ATOM 730 O O . MET A 1 98 ? 7.416 2.138 -13.604 1.00 94.75 98 MET A O 1
ATOM 734 N N . THR A 1 99 ? 8.402 4.002 -12.840 1.00 95.62 99 THR A N 1
ATOM 735 C CA . THR A 1 99 ? 9.728 3.402 -12.661 1.00 95.62 99 THR A CA 1
ATOM 736 C C . THR A 1 99 ? 9.930 3.164 -11.172 1.00 95.62 99 THR A C 1
ATOM 738 O O . THR A 1 99 ? 10.349 4.073 -10.459 1.00 95.62 99 THR A O 1
ATOM 741 N N . TRP A 1 100 ? 9.565 1.974 -10.705 1.00 97.31 100 TRP A N 1
ATOM 742 C CA . TRP A 1 100 ? 9.785 1.563 -9.317 1.00 97.31 100 TRP A CA 1
ATOM 743 C C . TRP A 1 100 ? 11.243 1.195 -9.083 1.00 97.31 100 TRP A C 1
ATOM 745 O O . TRP A 1 100 ? 11.884 0.627 -9.973 1.00 97.31 100 TRP A O 1
ATOM 755 N N . ASP A 1 101 ? 11.746 1.500 -7.889 1.00 97.94 101 ASP A N 1
ATOM 756 C CA . ASP A 1 101 ? 13.078 1.054 -7.481 1.00 97.94 101 ASP A CA 1
ATOM 757 C C . ASP A 1 101 ? 13.074 -0.468 -7.244 1.00 97.94 101 ASP A C 1
ATOM 759 O O . ASP A 1 101 ? 14.021 -1.156 -7.627 1.00 97.94 101 ASP A O 1
ATOM 763 N N . ASP A 1 102 ? 11.982 -0.992 -6.678 1.00 97.88 102 ASP A N 1
ATOM 764 C CA . ASP A 1 102 ? 11.713 -2.413 -6.461 1.00 97.88 102 ASP A CA 1
ATOM 765 C C . ASP A 1 102 ? 10.252 -2.765 -6.839 1.00 97.88 102 ASP A C 1
ATOM 767 O O . ASP A 1 102 ? 9.324 -2.647 -6.027 1.00 97.88 102 ASP A O 1
ATOM 771 N N . PRO A 1 103 ? 10.014 -3.211 -8.089 1.00 97.88 103 PRO A N 1
ATOM 772 C CA . PRO A 1 103 ? 8.690 -3.639 -8.534 1.00 97.88 103 PRO A CA 1
ATOM 773 C C . PRO A 1 103 ? 8.099 -4.790 -7.708 1.00 97.88 103 PRO A C 1
ATOM 775 O O . PRO A 1 103 ? 6.888 -4.813 -7.490 1.00 97.88 103 PRO A O 1
ATOM 778 N N . ASP A 1 104 ? 8.919 -5.727 -7.223 1.00 98.19 104 ASP A N 1
ATOM 779 C CA . ASP A 1 104 ? 8.432 -6.879 -6.456 1.00 98.19 104 ASP A CA 1
ATOM 780 C C . ASP A 1 104 ? 7.921 -6.432 -5.080 1.00 98.19 104 ASP A C 1
ATOM 782 O O . ASP A 1 104 ? 6.855 -6.872 -4.634 1.00 98.19 104 ASP A O 1
ATOM 786 N N . ALA A 1 105 ? 8.612 -5.485 -4.441 1.00 98.00 105 ALA A N 1
ATOM 787 C CA . ALA A 1 105 ? 8.135 -4.866 -3.209 1.00 98.00 105 ALA A CA 1
ATOM 788 C C . ALA A 1 105 ? 6.805 -4.119 -3.428 1.00 98.00 105 ALA A C 1
ATOM 790 O O . ALA A 1 105 ? 5.894 -4.215 -2.604 1.00 98.00 105 ALA A O 1
ATOM 791 N N . MET A 1 106 ? 6.641 -3.410 -4.550 1.00 98.31 106 MET A N 1
ATOM 792 C CA . MET A 1 106 ? 5.379 -2.729 -4.880 1.00 98.31 106 MET A CA 1
ATOM 793 C C . MET A 1 106 ? 4.218 -3.716 -5.072 1.00 98.31 106 MET A C 1
ATOM 795 O O . MET A 1 106 ? 3.115 -3.496 -4.562 1.00 98.31 106 MET A O 1
ATOM 799 N N . VAL A 1 107 ? 4.465 -4.830 -5.766 1.00 98.50 107 VAL A N 1
ATOM 800 C CA . VAL A 1 107 ? 3.500 -5.931 -5.922 1.00 98.50 107 VAL A CA 1
ATOM 801 C C . VAL A 1 107 ? 3.105 -6.501 -4.565 1.00 98.50 107 VAL A C 1
ATOM 803 O O . VAL A 1 107 ? 1.912 -6.705 -4.312 1.00 98.50 107 VAL A O 1
ATOM 806 N N . TRP A 1 108 ? 4.083 -6.728 -3.687 1.00 98.06 108 TRP A N 1
ATOM 807 C CA . TRP A 1 108 ? 3.858 -7.200 -2.324 1.00 98.06 108 TRP A CA 1
ATOM 808 C C . TRP A 1 108 ? 2.967 -6.240 -1.533 1.00 98.06 108 TRP A C 1
ATOM 810 O O . TRP A 1 108 ? 1.914 -6.654 -1.042 1.00 98.06 108 TRP A O 1
ATOM 820 N N . ALA A 1 109 ? 3.323 -4.954 -1.485 1.00 98.44 109 ALA A N 1
ATOM 821 C CA . ALA A 1 109 ? 2.583 -3.932 -0.751 1.00 98.44 109 ALA A CA 1
ATOM 822 C C . ALA A 1 109 ? 1.109 -3.854 -1.188 1.00 98.44 109 ALA A C 1
ATOM 824 O O . ALA A 1 109 ? 0.201 -3.846 -0.348 1.00 98.44 109 ALA A O 1
ATOM 825 N N . PHE A 1 110 ? 0.842 -3.854 -2.500 1.00 98.50 110 PHE A N 1
ATOM 826 C CA . PHE A 1 110 ? -0.528 -3.847 -3.024 1.00 98.50 110 PHE A CA 1
ATOM 827 C C . PHE A 1 110 ? -1.282 -5.146 -2.729 1.00 98.50 110 PHE A C 1
ATOM 829 O O . PHE A 1 110 ? -2.462 -5.101 -2.371 1.00 98.50 110 PHE A O 1
ATOM 836 N N . SER A 1 111 ? -0.617 -6.296 -2.837 1.00 98.19 111 SER A N 1
ATOM 837 C CA . SER A 1 111 ? -1.240 -7.604 -2.606 1.00 98.19 111 SER A CA 1
ATOM 838 C C . SER A 1 111 ? -1.614 -7.813 -1.139 1.00 98.19 111 SER A C 1
ATOM 840 O O . SER A 1 111 ? -2.733 -8.238 -0.849 1.00 98.19 111 SER A O 1
ATOM 842 N N . ILE A 1 112 ? -0.718 -7.469 -0.210 1.00 97.75 112 ILE A N 1
ATOM 843 C CA . ILE A 1 112 ? -0.981 -7.526 1.233 1.00 97.75 112 ILE A CA 1
ATOM 844 C C . ILE A 1 112 ? -2.122 -6.591 1.609 1.00 97.75 112 ILE A C 1
ATOM 846 O O . ILE A 1 112 ? -3.066 -7.020 2.268 1.00 97.75 112 ILE A O 1
ATOM 850 N N . SER A 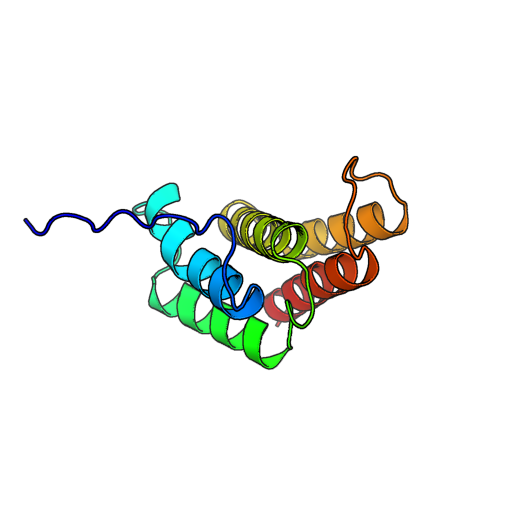1 113 ? -2.101 -5.353 1.114 1.00 97.25 113 SER A N 1
ATOM 851 C CA . SER A 1 113 ? -3.182 -4.397 1.370 1.00 97.25 113 SER A CA 1
ATOM 852 C C . SER A 1 113 ? -4.532 -4.930 0.890 1.00 97.25 113 SER A C 1
ATOM 854 O O . SER A 1 113 ? -5.512 -4.885 1.628 1.00 97.25 113 SER A O 1
ATOM 856 N N . ALA A 1 114 ? -4.590 -5.507 -0.314 1.00 97.31 114 ALA A N 1
ATOM 857 C CA . ALA A 1 114 ? -5.813 -6.114 -0.835 1.00 97.31 114 ALA A CA 1
ATOM 858 C C . ALA A 1 114 ? -6.295 -7.305 0.010 1.00 97.31 114 ALA A C 1
ATOM 860 O O . ALA A 1 114 ? -7.500 -7.497 0.159 1.00 97.31 114 ALA A O 1
ATOM 861 N N . ASN A 1 115 ? -5.377 -8.108 0.550 1.00 96.94 115 ASN A N 1
ATOM 862 C CA . ASN A 1 115 ? -5.717 -9.252 1.394 1.00 96.94 115 ASN A CA 1
ATOM 863 C C . ASN A 1 115 ? -6.248 -8.819 2.762 1.00 96.94 115 ASN A C 1
ATOM 865 O O . ASN A 1 115 ? -7.242 -9.380 3.208 1.00 96.94 115 ASN A O 1
ATOM 869 N N . LEU A 1 116 ? -5.646 -7.801 3.386 1.00 95.44 116 LEU A N 1
ATOM 870 C CA . LEU A 1 116 ? -6.102 -7.253 4.669 1.00 95.44 116 LEU A CA 1
ATOM 871 C C . LEU A 1 116 ? -7.526 -6.682 4.592 1.00 95.44 116 LEU A C 1
ATOM 873 O O . LEU A 1 116 ? -8.275 -6.770 5.557 1.00 95.44 116 LEU A O 1
ATOM 877 N N . LEU A 1 117 ? -7.913 -6.134 3.438 1.00 92.31 117 LEU A N 1
ATOM 878 C CA . LEU A 1 117 ? -9.253 -5.586 3.190 1.00 92.31 117 LEU A CA 1
ATOM 879 C C . LEU A 1 117 ? -10.308 -6.649 2.848 1.00 92.31 117 LEU A C 1
ATOM 881 O O . LEU A 1 117 ? -11.494 -6.336 2.802 1.00 92.31 117 LEU A O 1
ATOM 885 N N . ALA A 1 118 ? -9.888 -7.873 2.526 1.00 90.56 118 ALA A N 1
ATOM 886 C CA . ALA A 1 118 ? -10.776 -8.949 2.087 1.00 90.56 118 ALA A CA 1
ATOM 887 C C . ALA A 1 118 ? -11.222 -9.884 3.230 1.00 90.56 118 ALA A C 1
ATOM 889 O O . ALA A 1 118 ? -11.850 -10.908 2.950 1.00 90.56 118 ALA A O 1
ATOM 890 N N . ILE A 1 119 ? -10.859 -9.557 4.475 1.00 77.69 119 ILE A N 1
ATOM 891 C CA . ILE A 1 119 ? -11.215 -10.280 5.709 1.00 77.69 119 ILE A CA 1
ATOM 892 C C . ILE A 1 119 ? -12.579 -9.797 6.203 1.00 77.69 119 ILE A C 1
ATOM 894 O O . ILE A 1 119 ? -13.408 -10.670 6.549 1.00 77.69 119 ILE A O 1
#

Organism: NCBI:txid29311

Sequence (119 aa):
MTATDVYTVPNHPADPESAALEMVVRLTTDLLGHESPSREALQEFAALLSAESAFAGMSWHDAKHAAVAIIFDVTSRDDAVAFLRGRADRVIAGTDGMTWDDPDAMVWAFSISANLLAI

pLDDT: mean 91.43, std 11.54, range [38.16, 98.5]

Radius of gyration: 13.94 Å; chains: 1; bounding box: 32×37×36 Å